Protein AF-A0A9W6VND2-F1 (afdb_monomer)

Nearest PDB structures (foldseek):
  1aip-assembly1_B  TM=6.560E-01  e=5.604E-03  Thermus thermophilus
  1aip-assembly2_F  TM=6.584E-01  e=7.837E-03  Thermus thermophilus
  7unr-assembly1_x  TM=6.775E-01  e=1.916E-02  Pseudomonas aeruginosa PAO1
  7vok-assembly1_A  TM=6.602E-01  e=2.266E-02  Mycobacterium tuberculosis
  1fdr-assembly1_A  TM=4.618E-01  e=1.225E-02  Escherichia coli

Solvent-accessible surface area (backbone atoms only — not comparable to full-atom values): 6809 Å² total; per-residue (Å²): 134,83,87,72,88,82,77,87,65,83,65,56,43,54,65,69,47,75,67,34,82,86,29,50,72,47,63,65,62,18,32,32,40,28,64,39,74,40,85,45,79,93,65,24,25,39,31,36,26,32,53,32,23,12,42,80,58,93,87,52,49,37,28,40,33,35,68,89,69,50,72,45,83,47,51,77,69,45,78,48,74,52,93,45,69,73,31,48,80,62,27,35,36,38,34,38,25,50,54,57,94,84,71,49,58,54,28,27,40,31,39,47,73,74,78,73,84,77,128

pLDDT: mean 80.34, std 17.08, range [34.47, 97.31]

Sequence (119 aa):
MGDEPSTWWERRCECGERYSAARRGQGGPFHFRVKRVTPVPYGKAALMGHWRSGDWNPGERLELRRRDGQIHPIGDAEMMPAVNEASEIRGQRTLLVANHPSLQPESCIWALLSNDGSG

Organism: NCBI:txid478107

Foldseek 3Di:
DDDDPPPPFPDQQLLRHGFDLPQQQNDDKWKWAFADWADDPPQKIKGWTATRHDDDDPPFWKWKAGNVRDIGTWPPKDKDDQPDPVCVSRRTTIIITRDDPPDDHRIMMITDDPPPDPD

Mean predicted aligned error: 7.95 Å

Radius of gyration: 15.05 Å; Cα contacts (8 Å, |Δi|>4): 251; chains: 1; bounding box: 28×41×54 Å

Secondary structure (DSSP, 8-state):
-------SS----TTSPPP-GGGEEEEEE-EEEEEEEEEETTTEEEEEEEEEEEE--TTPPEEEE-TTS-EEEE-S-EEEPPSSHHHHHHTEEEEEEE--TT--TT-EEEEPP------

Structure (mmCIF, N/CA/C/O backbone):
data_AF-A0A9W6VND2-F1
#
_entry.id   AF-A0A9W6VND2-F1
#
loop_
_atom_site.group_PDB
_atom_site.id
_atom_site.type_symbol
_atom_site.label_atom_id
_atom_site.label_alt_id
_atom_site.label_comp_id
_atom_site.label_asym_id
_atom_site.label_entity_id
_atom_site.label_seq_id
_atom_site.pdbx_PDB_ins_code
_atom_site.Cartn_x
_atom_site.Cartn_y
_atom_site.Cartn_z
_atom_site.occupancy
_atom_site.B_iso_or_equiv
_atom_site.auth_seq_id
_atom_site.auth_comp_id
_atom_site.auth_asym_id
_atom_site.auth_atom_id
_atom_site.pdbx_PDB_model_num
ATOM 1 N N . MET A 1 1 ? 4.908 0.943 -40.643 1.00 41.22 1 MET A N 1
ATOM 2 C CA . MET A 1 1 ? 5.157 1.564 -39.327 1.00 41.22 1 MET A CA 1
ATOM 3 C C . MET A 1 1 ? 4.134 0.955 -38.399 1.00 41.22 1 MET A C 1
ATOM 5 O O . MET A 1 1 ? 2.957 1.193 -38.607 1.00 41.22 1 MET A O 1
ATOM 9 N N . GLY A 1 2 ? 4.563 0.006 -37.569 1.00 38.75 2 GLY A N 1
ATOM 10 C CA . GLY A 1 2 ? 3.653 -0.772 -36.735 1.00 38.75 2 GLY A CA 1
ATOM 11 C C . GLY A 1 2 ? 3.138 0.077 -35.584 1.00 38.75 2 GLY A C 1
ATOM 12 O O . GLY A 1 2 ? 3.937 0.693 -34.885 1.00 38.75 2 GLY A O 1
ATOM 13 N N . ASP A 1 3 ? 1.821 0.108 -35.419 1.00 46.03 3 ASP A N 1
ATOM 14 C CA . ASP A 1 3 ? 1.158 0.606 -34.222 1.00 46.03 3 ASP A CA 1
ATOM 15 C C . ASP A 1 3 ? 1.655 -0.175 -32.992 1.00 46.03 3 ASP A C 1
ATOM 17 O O . ASP A 1 3 ? 1.300 -1.337 -32.780 1.00 46.03 3 ASP A O 1
ATOM 21 N N . GLU A 1 4 ? 2.514 0.450 -32.185 1.00 49.06 4 GLU A N 1
ATOM 22 C CA . GLU A 1 4 ? 2.900 -0.062 -30.869 1.00 49.06 4 GLU A CA 1
ATOM 23 C C . GLU A 1 4 ? 1.745 0.148 -29.870 1.00 49.06 4 GLU A C 1
ATOM 25 O O . GLU A 1 4 ? 1.267 1.279 -29.710 1.00 49.06 4 GLU A O 1
ATOM 30 N N . PRO A 1 5 ? 1.290 -0.894 -29.145 1.00 45.09 5 PRO A N 1
ATOM 31 C CA . PRO A 1 5 ? 0.152 -0.796 -28.236 1.00 45.09 5 PRO A CA 1
ATOM 32 C C . PRO A 1 5 ? 0.545 -0.061 -26.946 1.00 45.09 5 PRO A C 1
ATOM 34 O O . PRO A 1 5 ? 0.898 -0.659 -25.928 1.00 45.09 5 PRO A O 1
ATOM 37 N N . SER A 1 6 ? 0.456 1.265 -26.976 1.00 44.00 6 SER A N 1
ATOM 38 C CA . SER A 1 6 ? 0.864 2.185 -25.907 1.00 44.00 6 SER A CA 1
ATOM 39 C C . SER A 1 6 ? -0.226 2.437 -24.843 1.00 44.00 6 SER A C 1
ATOM 41 O O . SER A 1 6 ? -0.320 3.505 -24.246 1.00 44.00 6 SER A O 1
ATOM 43 N N . THR A 1 7 ? -1.077 1.444 -24.561 1.00 42.84 7 THR A N 1
ATOM 44 C CA . THR A 1 7 ? -2.292 1.622 -23.734 1.00 42.84 7 THR A CA 1
ATOM 45 C C . THR A 1 7 ? -2.213 1.049 -22.313 1.00 42.84 7 THR A C 1
ATOM 47 O O . THR A 1 7 ? -3.239 0.906 -21.645 1.00 42.84 7 THR A O 1
ATOM 50 N N . TRP A 1 8 ? -1.026 0.720 -21.792 1.00 45.09 8 TRP A N 1
ATOM 51 C CA . TRP A 1 8 ? -0.913 0.030 -20.493 1.00 45.09 8 TRP A CA 1
ATOM 52 C C . TRP A 1 8 ? -0.725 0.952 -19.266 1.00 45.09 8 TRP A C 1
ATOM 54 O O . TRP A 1 8 ? -0.726 0.456 -18.138 1.00 45.09 8 TRP A O 1
ATOM 64 N N . TRP A 1 9 ? -0.626 2.281 -19.432 1.00 49.25 9 TRP A N 1
ATOM 65 C CA . TRP A 1 9 ? -0.246 3.213 -18.346 1.00 49.25 9 TRP A CA 1
ATOM 66 C C . TRP A 1 9 ? -1.239 4.336 -17.989 1.00 49.25 9 TRP A C 1
ATOM 68 O O . TRP A 1 9 ? -1.059 4.976 -16.954 1.00 49.25 9 TRP A O 1
ATOM 78 N N . GLU A 1 10 ? -2.334 4.545 -18.724 1.00 47.78 10 GLU A N 1
ATOM 79 C CA . GLU A 1 10 ? -3.294 5.640 -18.445 1.00 47.78 10 GLU A CA 1
ATOM 80 C C . GLU A 1 10 ? -4.453 5.286 -17.497 1.00 47.78 10 GLU A C 1
ATOM 82 O O . GLU A 1 10 ? -5.479 5.962 -17.451 1.00 47.78 10 GLU A O 1
ATOM 87 N N . ARG A 1 11 ? -4.317 4.254 -16.661 1.00 56.72 11 ARG A N 1
ATOM 88 C CA . ARG A 1 11 ? -5.301 4.031 -15.590 1.00 56.72 11 ARG A CA 1
ATOM 89 C C . ARG A 1 11 ? -4.868 4.798 -14.346 1.00 56.72 11 ARG A C 1
ATOM 91 O O . ARG A 1 11 ? -4.004 4.316 -13.600 1.00 56.72 11 ARG A O 1
ATOM 98 N N . ARG A 1 12 ? -5.473 5.976 -14.129 1.00 64.88 12 ARG A N 1
ATOM 99 C CA . ARG A 1 12 ? -5.465 6.665 -12.823 1.00 64.88 12 ARG A CA 1
ATOM 100 C C . ARG A 1 12 ? -5.771 5.633 -11.722 1.00 64.88 12 ARG A C 1
ATOM 102 O O . ARG A 1 12 ? -6.600 4.745 -11.935 1.00 64.88 12 ARG A O 1
ATOM 109 N N . CYS A 1 13 ? -5.055 5.678 -10.593 1.00 67.62 13 CYS A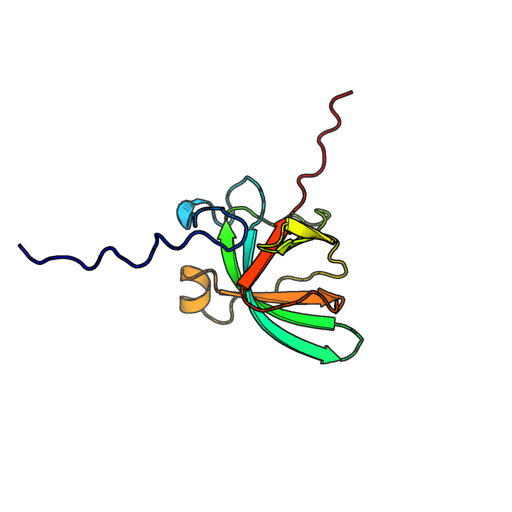 N 1
ATOM 110 C CA . CYS A 1 13 ? -5.481 4.916 -9.409 1.00 67.62 13 CYS A CA 1
ATOM 111 C C . CYS A 1 13 ? -6.825 5.476 -8.953 1.00 67.62 13 CYS A C 1
ATOM 113 O O . CYS A 1 13 ? -7.191 6.605 -9.282 1.00 67.62 13 CYS A O 1
ATOM 115 N N . GLU A 1 14 ? -7.536 4.696 -8.159 1.00 65.31 14 GLU A N 1
ATOM 116 C CA . GLU A 1 14 ? -8.812 5.113 -7.592 1.00 65.31 14 GLU A CA 1
ATOM 117 C C . GLU A 1 14 ? -8.707 6.334 -6.675 1.00 65.31 14 GLU A C 1
ATOM 119 O O . GLU A 1 14 ? -9.683 7.052 -6.492 1.00 65.31 14 GLU A O 1
ATOM 124 N N . CYS A 1 15 ? -7.509 6.627 -6.165 1.00 65.75 15 CYS A N 1
ATOM 125 C CA . CYS A 1 15 ? -7.213 7.862 -5.446 1.00 65.75 15 CYS A CA 1
ATOM 126 C C . CYS A 1 15 ? -7.008 9.091 -6.357 1.00 65.75 15 CYS A C 1
ATOM 128 O O . CYS A 1 15 ? -6.655 10.152 -5.859 1.00 65.75 15 CYS A O 1
ATOM 130 N N . GLY A 1 16 ? -7.175 8.965 -7.680 1.00 65.81 16 GLY A N 1
ATOM 131 C CA . GLY A 1 16 ? -7.029 10.054 -8.655 1.00 65.81 16 GLY A CA 1
ATOM 132 C C . GLY A 1 16 ? -5.623 10.220 -9.244 1.00 65.81 16 GLY A C 1
ATOM 133 O O . GLY A 1 16 ? -5.473 10.854 -10.292 1.00 65.81 16 GLY A O 1
ATOM 134 N N . GLU A 1 17 ? -4.613 9.592 -8.640 1.00 70.38 17 GLU A N 1
ATOM 135 C CA . GLU A 1 17 ? -3.202 9.786 -8.988 1.00 70.38 17 GLU A CA 1
ATOM 136 C C . GLU A 1 17 ? -2.711 8.914 -10.148 1.00 70.38 17 GLU A C 1
ATOM 138 O O . GLU A 1 17 ? -3.156 7.776 -10.360 1.00 70.38 17 GLU A O 1
ATOM 143 N N . ARG A 1 18 ? -1.751 9.445 -10.914 1.00 67.56 18 ARG A N 1
ATOM 144 C CA . ARG A 1 18 ? -1.141 8.741 -12.053 1.00 67.56 18 ARG A CA 1
ATOM 145 C C . ARG A 1 18 ? -0.056 7.768 -11.583 1.00 67.56 18 ARG A C 1
ATOM 147 O O . ARG A 1 18 ? 0.610 7.970 -10.575 1.00 67.56 18 ARG A O 1
ATOM 154 N N . TYR A 1 19 ? 0.122 6.682 -12.332 1.00 70.50 19 TYR A N 1
ATOM 155 C CA . TYR A 1 19 ? 1.263 5.783 -12.152 1.00 70.50 19 TYR A CA 1
ATOM 156 C C . TYR A 1 19 ? 2.568 6.483 -12.536 1.00 70.50 19 TYR A C 1
ATOM 158 O O . TYR A 1 19 ? 2.602 7.131 -13.580 1.00 70.50 19 TYR A O 1
ATOM 166 N N . SER A 1 20 ? 3.644 6.295 -11.768 1.00 69.31 20 SER A N 1
ATOM 167 C CA . SER A 1 20 ? 4.979 6.741 -12.171 1.00 69.31 20 SER A CA 1
ATOM 168 C C . SER A 1 20 ? 6.030 5.684 -11.842 1.00 69.31 20 SER A C 1
ATOM 170 O O . SER A 1 20 ? 6.628 5.685 -10.768 1.00 69.31 20 SER A O 1
ATOM 172 N N . ALA A 1 21 ? 6.279 4.782 -12.797 1.00 6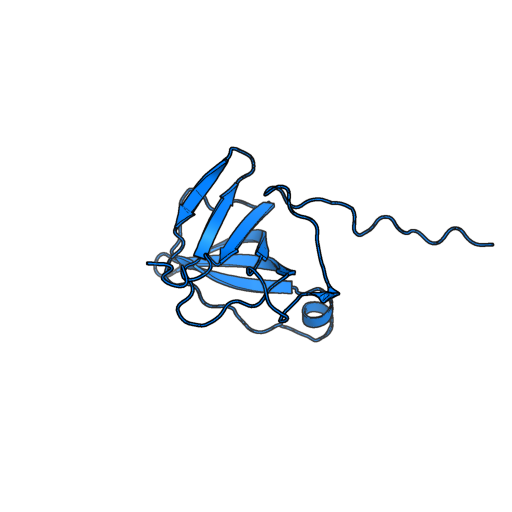8.06 21 ALA A N 1
ATOM 173 C CA . ALA A 1 21 ? 7.293 3.734 -12.664 1.00 68.06 21 ALA A CA 1
ATOM 174 C C . ALA A 1 21 ? 8.684 4.291 -12.314 1.00 68.06 21 ALA A C 1
ATOM 176 O O . ALA A 1 21 ? 9.398 3.678 -11.524 1.00 68.06 21 ALA A O 1
ATOM 177 N N . ALA A 1 22 ? 9.028 5.454 -12.880 1.00 69.00 22 ALA A N 1
ATOM 178 C CA . ALA A 1 22 ? 10.313 6.129 -12.710 1.00 69.00 22 ALA A CA 1
ATOM 179 C C . ALA A 1 22 ? 10.524 6.723 -11.307 1.00 69.00 22 ALA A C 1
ATOM 181 O O . ALA A 1 22 ? 11.658 6.980 -10.931 1.00 69.00 22 ALA A O 1
ATOM 182 N N . ARG A 1 23 ? 9.453 6.936 -10.528 1.00 71.00 23 ARG A N 1
ATOM 183 C CA . ARG A 1 23 ? 9.528 7.478 -9.158 1.00 71.00 23 ARG A CA 1
ATOM 184 C C . ARG A 1 23 ? 9.426 6.405 -8.071 1.00 71.00 23 ARG A C 1
ATOM 186 O O . ARG A 1 23 ? 9.289 6.734 -6.897 1.00 71.00 23 ARG A O 1
ATOM 193 N N . ARG A 1 24 ? 9.403 5.117 -8.427 1.00 75.06 24 ARG A N 1
ATOM 194 C CA . ARG A 1 24 ? 9.380 4.034 -7.427 1.00 75.06 24 ARG A CA 1
ATOM 195 C C . ARG A 1 24 ? 10.714 3.998 -6.691 1.00 75.06 24 ARG A C 1
ATOM 197 O O . ARG A 1 24 ? 11.752 3.987 -7.344 1.00 75.06 24 ARG A O 1
ATOM 204 N N . GLY A 1 25 ? 10.669 4.011 -5.361 1.00 70.12 25 GLY A N 1
ATOM 205 C CA . GLY A 1 25 ? 11.875 4.095 -4.535 1.00 70.12 25 GLY A CA 1
ATOM 206 C C . GLY A 1 25 ? 12.625 5.427 -4.667 1.00 70.12 25 GLY A C 1
ATOM 207 O O . GLY A 1 25 ? 13.784 5.512 -4.280 1.00 70.12 25 GLY A O 1
ATOM 208 N N . GLN A 1 26 ? 12.010 6.460 -5.258 1.00 66.94 26 GLN A N 1
ATOM 209 C CA . GLN A 1 26 ? 12.644 7.761 -5.474 1.00 66.94 26 GLN A CA 1
ATOM 210 C C . GLN A 1 26 ? 11.703 8.901 -5.104 1.00 66.94 26 GLN A C 1
ATOM 212 O O . GLN A 1 26 ? 11.031 9.445 -5.979 1.00 66.94 26 GLN A O 1
ATOM 217 N N . GLY A 1 27 ? 11.717 9.277 -3.823 1.00 63.62 27 GLY A N 1
ATOM 218 C CA . GLY A 1 27 ? 11.166 10.534 -3.315 1.00 63.62 27 GLY A CA 1
ATOM 219 C C . GLY A 1 27 ? 9.669 10.778 -3.556 1.00 63.62 27 GLY A C 1
ATOM 220 O O . GLY A 1 27 ? 9.021 10.258 -4.464 1.00 63.62 27 GLY A O 1
ATOM 221 N N . GLY A 1 28 ? 9.091 11.638 -2.722 1.00 69.25 28 GLY A N 1
ATOM 222 C CA . GLY A 1 28 ? 7.654 11.893 -2.744 1.00 69.25 28 GLY A CA 1
ATOM 223 C C . GLY A 1 28 ? 6.836 10.759 -2.114 1.00 69.25 28 GLY A C 1
ATOM 224 O O . GLY A 1 28 ? 7.386 9.742 -1.693 1.00 69.25 28 GLY A O 1
ATOM 225 N N . PRO A 1 29 ? 5.512 10.947 -2.012 1.00 78.44 29 PRO A N 1
ATOM 226 C CA . PRO A 1 29 ? 4.673 10.083 -1.198 1.00 78.44 29 PRO A CA 1
ATOM 227 C C . PRO A 1 29 ? 4.597 8.665 -1.765 1.00 78.44 29 PRO A C 1
ATOM 229 O O . PRO A 1 29 ? 4.281 8.453 -2.946 1.00 78.44 29 PRO A O 1
ATOM 232 N N . PHE A 1 30 ? 4.859 7.692 -0.894 1.00 89.06 30 PHE A N 1
ATOM 233 C CA . PHE A 1 30 ? 4.586 6.288 -1.156 1.00 89.06 30 PHE A CA 1
ATOM 234 C C . PHE A 1 30 ? 3.146 6.101 -1.630 1.00 89.06 30 PHE A C 1
ATOM 236 O O . PHE A 1 30 ? 2.208 6.627 -1.031 1.00 89.06 30 PHE A O 1
ATOM 243 N N . HIS A 1 31 ? 2.978 5.309 -2.685 1.00 89.75 31 HIS A N 1
ATOM 244 C CA . HIS A 1 31 ? 1.675 4.968 -3.234 1.00 89.75 31 HIS A CA 1
ATOM 245 C C . HIS A 1 31 ? 1.643 3.500 -3.648 1.00 89.75 31 HIS A C 1
ATOM 247 O O . HIS A 1 31 ? 2.384 3.063 -4.535 1.00 89.75 31 HIS A O 1
ATOM 253 N N . PHE A 1 32 ? 0.724 2.742 -3.061 1.00 92.12 32 PHE A N 1
ATOM 254 C CA . PHE A 1 32 ? 0.531 1.326 -3.334 1.00 92.12 32 PHE A CA 1
ATOM 255 C C . PHE A 1 32 ? -0.925 1.021 -3.677 1.00 92.12 32 PHE A C 1
ATOM 257 O O . PHE A 1 32 ? -1.835 1.282 -2.899 1.00 92.12 32 PHE A O 1
ATOM 264 N N . ARG A 1 33 ? -1.167 0.448 -4.856 1.00 91.94 33 ARG A N 1
ATOM 265 C CA . ARG A 1 33 ? -2.508 0.055 -5.301 1.00 91.94 33 ARG A CA 1
ATOM 266 C C . ARG A 1 33 ? -2.793 -1.377 -4.886 1.00 91.94 33 ARG A C 1
ATOM 268 O O . ARG A 1 33 ? -2.142 -2.297 -5.385 1.00 91.94 33 ARG A O 1
ATOM 275 N N . VAL A 1 34 ? -3.817 -1.569 -4.064 1.00 93.19 34 VAL A N 1
ATOM 276 C CA . VAL A 1 34 ? -4.270 -2.892 -3.632 1.00 93.19 34 VAL A CA 1
ATOM 277 C C . VAL A 1 34 ? -4.968 -3.601 -4.792 1.00 93.19 34 VAL A C 1
ATOM 279 O O . VAL A 1 34 ? -5.858 -3.050 -5.435 1.00 93.19 34 VAL A O 1
ATOM 282 N N . LYS A 1 35 ? -4.570 -4.842 -5.070 1.00 93.25 35 LYS A N 1
ATOM 283 C CA . LYS A 1 35 ? -5.193 -5.709 -6.084 1.00 93.25 35 LYS A CA 1
ATOM 284 C C . LYS A 1 35 ? -5.965 -6.860 -5.458 1.00 93.25 35 LYS A C 1
ATOM 286 O O . LYS A 1 35 ? -6.959 -7.300 -6.027 1.00 93.25 35 LYS A O 1
ATOM 291 N N . ARG A 1 36 ? -5.529 -7.330 -4.292 1.00 95.88 36 ARG A N 1
ATOM 292 C CA . ARG A 1 36 ? -6.198 -8.378 -3.523 1.00 95.88 36 ARG A CA 1
ATOM 293 C C . ARG A 1 36 ? -5.977 -8.150 -2.035 1.00 95.88 36 ARG A C 1
ATOM 295 O O . ARG A 1 36 ? -4.875 -7.792 -1.629 1.00 95.88 36 ARG A O 1
ATOM 302 N N . V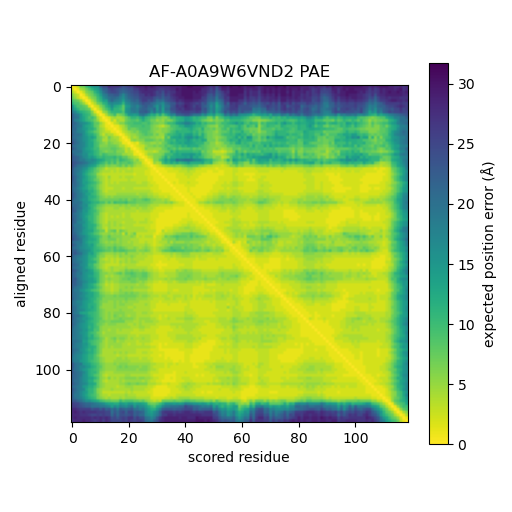AL A 1 37 ? -7.020 -8.413 -1.257 1.00 96.62 37 VAL A N 1
ATOM 303 C CA . VAL A 1 37 ? -6.992 -8.436 0.206 1.00 96.62 37 VAL A CA 1
ATOM 304 C C . VAL A 1 37 ? -7.217 -9.876 0.642 1.00 96.62 37 VAL A C 1
ATOM 306 O O . VAL A 1 37 ? -8.217 -10.481 0.257 1.00 96.62 37 VAL A O 1
ATOM 309 N N . THR A 1 38 ? -6.296 -10.423 1.424 1.00 97.31 38 THR A N 1
ATOM 310 C CA . THR A 1 38 ? -6.423 -11.760 2.006 1.00 97.31 38 THR A CA 1
ATOM 311 C C . THR A 1 38 ? -6.352 -11.630 3.525 1.00 97.31 38 THR A C 1
ATOM 313 O O . THR A 1 38 ? -5.301 -11.234 4.030 1.00 97.31 38 THR A O 1
ATOM 316 N N . PRO A 1 39 ? -7.425 -11.945 4.270 1.00 95.19 39 PRO A N 1
ATOM 317 C CA . PRO A 1 39 ? -7.345 -12.052 5.721 1.00 95.19 39 PRO A CA 1
ATOM 318 C C . PRO A 1 39 ? -6.294 -13.092 6.111 1.00 95.19 39 PRO A C 1
ATOM 320 O O . PRO A 1 39 ? -6.235 -14.171 5.519 1.00 95.19 39 PRO A O 1
ATOM 323 N N . VAL A 1 40 ? -5.466 -12.770 7.098 1.00 95.31 40 VAL A N 1
ATOM 324 C CA . VAL A 1 40 ? -4.477 -13.694 7.661 1.00 95.31 40 VAL A CA 1
ATOM 325 C C . VAL A 1 40 ? -4.648 -13.747 9.188 1.00 95.31 40 VAL A C 1
ATOM 327 O O . VAL A 1 40 ? -5.345 -12.900 9.754 1.00 95.31 40 VAL A O 1
ATOM 330 N N . PRO A 1 41 ? -4.086 -14.753 9.882 1.00 95.38 41 PRO A N 1
ATOM 331 C CA . PRO A 1 41 ? -4.200 -14.858 11.335 1.00 95.38 41 PRO A CA 1
ATOM 332 C C . PRO A 1 41 ? -3.722 -13.607 12.093 1.00 95.38 41 PRO A C 1
ATOM 334 O O . PRO A 1 41 ? -3.044 -12.738 11.546 1.00 95.38 41 PRO A O 1
ATOM 337 N N . TYR A 1 42 ? -4.058 -13.547 13.385 1.00 93.62 42 TYR A N 1
ATOM 338 C CA . TYR A 1 42 ? -3.630 -12.486 14.313 1.00 93.62 42 TYR A CA 1
ATOM 339 C C . TYR A 1 42 ? -4.132 -11.080 13.960 1.00 93.62 42 TYR A C 1
ATOM 341 O O . TYR A 1 42 ? -3.462 -10.087 14.224 1.00 93.62 42 TYR A O 1
ATOM 349 N N . GLY A 1 43 ? -5.322 -10.988 13.361 1.00 93.44 43 GLY A N 1
ATOM 350 C CA . GLY A 1 43 ? -5.954 -9.699 13.074 1.00 93.44 43 GLY A CA 1
ATOM 351 C C . GLY A 1 43 ? -5.246 -8.895 11.984 1.00 93.44 43 GLY A C 1
ATOM 352 O O . GLY A 1 43 ? -5.429 -7.683 11.922 1.00 93.44 43 GLY A O 1
ATOM 353 N N . LYS A 1 44 ? -4.456 -9.547 11.122 1.00 96.12 44 LYS A N 1
ATOM 354 C CA . LYS A 1 44 ? -3.780 -8.911 9.987 1.00 96.12 44 LYS A CA 1
ATOM 355 C C . LYS A 1 44 ? -4.468 -9.215 8.653 1.00 96.12 44 LYS A C 1
ATOM 357 O O . LYS A 1 44 ? -5.277 -10.134 8.522 1.00 96.12 44 LYS A O 1
ATOM 362 N N . ALA A 1 45 ? -4.119 -8.439 7.637 1.00 97.25 45 ALA A N 1
ATOM 363 C CA . ALA A 1 45 ? -4.477 -8.680 6.247 1.00 97.25 45 ALA A CA 1
ATOM 364 C C . ALA A 1 45 ? -3.231 -8.585 5.357 1.00 97.25 45 ALA A C 1
ATOM 366 O O . ALA A 1 45 ? -2.390 -7.707 5.538 1.00 97.25 45 ALA A O 1
ATOM 367 N N . ALA A 1 46 ? -3.132 -9.482 4.377 1.00 97.12 46 ALA A N 1
ATOM 368 C CA . ALA A 1 46 ? -2.142 -9.421 3.313 1.00 97.12 46 ALA A CA 1
ATOM 369 C C . ALA A 1 46 ? -2.733 -8.704 2.092 1.00 97.12 46 ALA A C 1
ATOM 371 O O . ALA A 1 46 ? -3.683 -9.177 1.461 1.00 97.12 46 ALA A O 1
ATOM 372 N N . LEU A 1 47 ? -2.151 -7.560 1.753 1.00 96.44 47 LEU A N 1
ATOM 373 C CA . LEU A 1 47 ? -2.488 -6.730 0.608 1.00 96.44 47 LEU A CA 1
ATOM 374 C C . LEU A 1 47 ? -1.510 -7.025 -0.523 1.00 96.44 47 LEU A C 1
ATOM 376 O O . LEU A 1 47 ? -0.393 -6.515 -0.544 1.00 96.44 47 LEU A O 1
ATOM 380 N N . MET A 1 48 ? -1.926 -7.835 -1.490 1.00 96.25 48 MET A 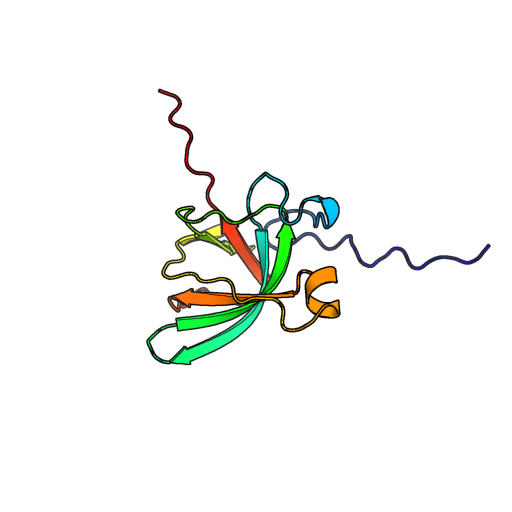N 1
ATOM 381 C CA . MET A 1 48 ? -1.157 -7.998 -2.721 1.00 96.25 48 MET A CA 1
ATOM 382 C C . MET A 1 48 ? -1.501 -6.847 -3.661 1.00 96.25 48 MET A C 1
ATOM 384 O O . MET A 1 48 ? -2.678 -6.567 -3.908 1.00 96.25 48 MET A O 1
ATOM 388 N N . GLY A 1 49 ? -0.490 -6.190 -4.213 1.00 93.69 49 GLY A N 1
ATOM 389 C CA . GLY A 1 49 ? -0.707 -4.992 -5.007 1.00 93.69 49 GLY A CA 1
ATOM 390 C C . GLY A 1 49 ? 0.530 -4.513 -5.742 1.00 93.69 49 GLY A C 1
ATOM 391 O O . GLY A 1 49 ? 1.552 -5.196 -5.788 1.00 93.69 49 GLY A O 1
ATOM 392 N N . HIS A 1 50 ? 0.405 -3.342 -6.360 1.00 90.25 50 HIS A N 1
ATOM 393 C CA . HIS A 1 50 ? 1.478 -2.718 -7.125 1.00 90.25 50 HIS A CA 1
ATOM 394 C C . HIS A 1 50 ? 1.925 -1.436 -6.431 1.00 90.25 50 HIS A C 1
ATOM 396 O O . HIS A 1 50 ? 1.119 -0.535 -6.214 1.00 90.25 50 HIS A O 1
ATOM 402 N N . TRP A 1 51 ? 3.215 -1.329 -6.159 1.00 88.19 51 TRP A N 1
ATOM 403 C CA . TRP A 1 51 ? 3.902 -0.108 -5.783 1.00 88.19 51 TRP A CA 1
ATOM 404 C C . TRP A 1 51 ? 4.004 0.814 -7.004 1.00 88.19 51 TRP A C 1
ATOM 406 O O . TRP A 1 51 ? 4.482 0.423 -8.074 1.00 88.19 51 TRP A O 1
ATOM 416 N N . ARG A 1 52 ? 3.459 2.024 -6.871 1.00 84.75 52 ARG A N 1
ATOM 417 C CA . ARG A 1 52 ? 3.195 2.958 -7.972 1.00 84.75 52 ARG A CA 1
ATOM 418 C C . ARG A 1 52 ? 4.138 4.156 -7.998 1.00 84.75 52 ARG A C 1
ATOM 420 O O . ARG A 1 52 ? 4.387 4.638 -9.099 1.00 84.75 52 ARG A O 1
ATOM 427 N N . SER A 1 53 ? 4.601 4.630 -6.842 1.00 84.62 53 SER A N 1
ATOM 428 C CA . SER A 1 53 ? 5.530 5.761 -6.688 1.00 84.62 53 SER A CA 1
ATOM 429 C C . SER A 1 53 ? 6.016 5.895 -5.242 1.00 84.62 53 SER A C 1
ATOM 431 O O . SER A 1 53 ? 5.441 5.268 -4.347 1.00 84.62 53 SER A O 1
ATOM 433 N N . GLY A 1 54 ? 7.028 6.746 -5.042 1.00 83.75 54 GLY A N 1
ATOM 434 C CA . GLY A 1 54 ? 7.584 7.098 -3.736 1.00 83.75 54 GLY A CA 1
ATOM 435 C C . GLY A 1 54 ? 8.347 5.946 -3.103 1.00 83.75 54 GLY A C 1
ATOM 436 O O . GLY A 1 54 ? 8.364 4.846 -3.656 1.00 83.75 54 GLY A O 1
ATOM 437 N N . ASP A 1 55 ? 8.957 6.199 -1.955 1.00 84.81 55 ASP A N 1
ATOM 438 C CA . ASP A 1 55 ? 9.387 5.151 -1.030 1.00 84.81 55 ASP A CA 1
ATOM 439 C C . ASP A 1 55 ? 8.609 5.272 0.271 1.00 84.81 55 ASP A C 1
ATOM 441 O O . ASP A 1 55 ? 8.109 6.354 0.575 1.00 84.81 55 ASP A O 1
ATOM 445 N N . TRP A 1 56 ? 8.449 4.155 0.975 1.00 86.25 56 TRP A N 1
ATOM 446 C CA . TRP A 1 56 ? 7.889 4.156 2.316 1.00 86.25 56 TRP A CA 1
ATOM 447 C C . TRP A 1 56 ? 9.025 4.055 3.324 1.00 86.25 56 TRP A C 1
ATOM 449 O O . TRP A 1 56 ? 9.668 3.012 3.452 1.00 86.25 56 TRP A O 1
ATOM 459 N N . ASN A 1 57 ? 9.261 5.142 4.051 1.00 82.19 57 ASN A N 1
ATOM 460 C CA . ASN A 1 57 ? 10.312 5.184 5.054 1.00 82.19 57 ASN A CA 1
ATOM 461 C C . ASN A 1 57 ? 9.813 4.631 6.397 1.00 82.19 57 ASN A C 1
ATOM 463 O O . ASN A 1 57 ? 8.677 4.905 6.802 1.00 82.19 57 ASN A O 1
ATOM 467 N N . PRO A 1 58 ? 10.661 3.910 7.153 1.00 73.12 58 PRO A N 1
ATOM 468 C CA . PRO A 1 58 ? 10.330 3.507 8.514 1.00 73.12 58 PRO A CA 1
ATOM 469 C C . PRO A 1 58 ? 9.895 4.707 9.368 1.00 73.12 58 PRO A C 1
ATOM 471 O O . PRO A 1 58 ? 10.607 5.703 9.468 1.00 73.12 58 PRO A O 1
ATOM 474 N N . GLY A 1 59 ? 8.720 4.605 9.992 1.00 74.25 59 GLY A N 1
ATOM 475 C CA . GLY A 1 59 ? 8.131 5.668 10.816 1.00 74.25 59 GLY A CA 1
ATOM 476 C C . GLY A 1 59 ? 7.100 6.541 10.095 1.00 74.25 59 GLY A C 1
ATOM 477 O O . GLY A 1 59 ? 6.296 7.191 10.765 1.00 74.25 59 GLY A O 1
ATOM 478 N N . GLU A 1 60 ? 7.042 6.507 8.762 1.00 85.25 60 GLU A N 1
ATOM 479 C CA . GLU A 1 60 ? 5.941 7.126 8.025 1.00 85.25 60 GLU A CA 1
ATOM 480 C C . GLU A 1 60 ? 4.640 6.367 8.290 1.00 85.25 60 GLU A C 1
ATOM 482 O O . GLU A 1 60 ? 4.570 5.134 8.208 1.00 85.25 60 GLU A O 1
ATOM 487 N N . ARG A 1 61 ? 3.584 7.120 8.603 1.00 88.19 61 ARG A N 1
ATOM 488 C CA . ARG A 1 61 ? 2.251 6.556 8.815 1.00 88.19 61 ARG A CA 1
ATOM 489 C C . ARG A 1 61 ? 1.617 6.232 7.476 1.00 88.19 61 ARG A C 1
ATOM 491 O O . ARG A 1 61 ? 1.713 7.023 6.541 1.00 88.19 61 ARG A O 1
ATOM 498 N N . LEU A 1 62 ? 0.915 5.107 7.414 1.00 91.88 62 LEU A N 1
ATOM 499 C CA . LEU A 1 62 ? 0.153 4.731 6.235 1.00 91.88 62 LEU A CA 1
ATOM 500 C C . LEU A 1 62 ? -1.327 5.055 6.405 1.00 91.88 62 LEU A C 1
A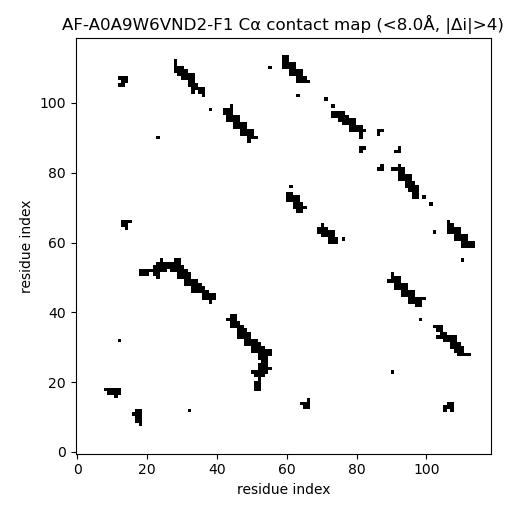TOM 502 O O . LEU A 1 62 ? -1.887 4.981 7.499 1.00 91.88 62 LEU A O 1
ATOM 506 N N . GLU A 1 63 ? -1.977 5.351 5.291 1.00 93.12 63 GLU A N 1
ATOM 507 C CA . GLU A 1 63 ? -3.419 5.503 5.216 1.00 93.12 63 GLU A CA 1
ATOM 508 C C . GLU A 1 63 ? -3.991 4.832 3.973 1.00 93.12 63 GLU A C 1
ATOM 510 O O . GLU A 1 63 ? -3.391 4.790 2.899 1.00 93.12 63 GLU A O 1
ATOM 515 N N . LEU A 1 64 ? -5.192 4.305 4.133 1.00 92.38 64 LEU A N 1
ATOM 516 C CA . LEU A 1 64 ? -6.031 3.787 3.080 1.00 92.38 64 LEU A CA 1
ATOM 517 C C . LEU A 1 64 ? -6.864 4.931 2.511 1.00 92.38 64 LEU A C 1
ATOM 519 O O . LEU A 1 64 ? -7.698 5.488 3.219 1.00 92.38 64 LEU A O 1
ATOM 523 N N . ARG A 1 65 ? -6.699 5.224 1.222 1.00 90.44 65 ARG A N 1
ATOM 524 C CA . ARG A 1 65 ? -7.530 6.174 0.475 1.00 90.44 65 ARG A CA 1
ATOM 525 C C . ARG A 1 65 ? -8.441 5.435 -0.501 1.00 90.44 65 ARG A C 1
ATOM 527 O O . ARG A 1 65 ? -7.987 4.576 -1.268 1.00 90.44 65 ARG A O 1
ATOM 534 N N . ARG A 1 66 ? -9.729 5.780 -0.493 1.00 83.69 66 ARG A N 1
ATOM 535 C CA . ARG A 1 66 ? -10.765 5.195 -1.363 1.00 83.69 66 ARG A CA 1
ATOM 536 C C . ARG A 1 66 ? -11.335 6.239 -2.329 1.00 83.69 66 ARG A C 1
ATOM 538 O O . ARG A 1 66 ? -11.229 7.440 -2.096 1.00 83.69 66 ARG A O 1
ATOM 545 N N . ARG A 1 67 ? -11.960 5.769 -3.421 1.00 76.75 67 ARG A N 1
ATOM 546 C CA . ARG A 1 67 ? -12.587 6.634 -4.445 1.00 76.75 67 ARG A CA 1
ATOM 547 C C . ARG A 1 67 ? -13.694 7.515 -3.859 1.00 76.75 67 ARG A C 1
ATOM 549 O O . ARG A 1 67 ? -13.877 8.640 -4.301 1.00 76.75 67 ARG A O 1
ATOM 556 N N . ASP A 1 68 ? -14.427 7.004 -2.875 1.00 82.44 68 ASP A N 1
ATOM 557 C CA . ASP A 1 68 ? -15.509 7.725 -2.193 1.00 82.44 68 ASP A CA 1
ATOM 558 C C . ASP A 1 68 ? -15.007 8.831 -1.244 1.00 82.44 68 ASP A C 1
ATOM 560 O O . ASP A 1 68 ? -15.798 9.416 -0.510 1.00 82.44 68 ASP A O 1
ATOM 564 N N . GLY A 1 69 ? -13.701 9.125 -1.255 1.00 82.75 69 GLY A N 1
ATOM 565 C CA . GLY A 1 69 ? -13.079 10.158 -0.433 1.00 82.75 69 GLY A CA 1
ATOM 566 C C . GLY A 1 69 ? -12.789 9.712 0.996 1.00 82.75 69 GLY A C 1
ATOM 567 O O . GLY A 1 69 ? -12.230 10.489 1.766 1.00 82.75 69 GLY A O 1
ATOM 568 N N . GLN A 1 70 ? -13.126 8.473 1.367 1.00 86.19 70 GLN A N 1
ATOM 569 C CA . GLN A 1 70 ? -12.810 7.971 2.696 1.00 86.19 70 GLN A CA 1
ATOM 570 C C . GLN A 1 70 ? -11.307 7.745 2.861 1.00 86.19 70 GLN A C 1
ATOM 572 O O . GLN A 1 70 ? -10.644 7.157 1.997 1.00 86.19 70 GLN A O 1
ATOM 577 N N . ILE A 1 71 ? -10.808 8.167 4.022 1.00 90.38 71 ILE A N 1
ATOM 578 C CA . ILE A 1 71 ? -9.421 8.019 4.446 1.00 90.38 71 ILE A CA 1
ATOM 579 C C . ILE A 1 71 ? -9.417 7.321 5.803 1.00 90.38 71 ILE A C 1
ATOM 581 O O . ILE A 1 71 ? -10.101 7.762 6.725 1.00 90.38 71 ILE A O 1
ATOM 585 N N . HIS A 1 72 ? -8.663 6.229 5.917 1.00 91.56 72 HIS A N 1
ATOM 586 C CA . HIS A 1 72 ? -8.546 5.453 7.154 1.00 91.56 72 HIS A CA 1
ATOM 587 C C . HIS A 1 72 ? -7.071 5.223 7.493 1.00 91.56 72 HIS A C 1
ATOM 589 O O . HIS A 1 72 ? -6.329 4.790 6.610 1.00 91.56 72 HIS A O 1
ATOM 595 N N . PRO A 1 73 ? -6.617 5.467 8.733 1.00 92.62 73 PRO A N 1
ATOM 596 C CA . PRO A 1 73 ? -5.247 5.151 9.125 1.00 92.62 73 PRO A CA 1
ATOM 597 C C . PRO A 1 73 ? -5.002 3.637 9.070 1.00 92.62 73 PRO A C 1
ATOM 599 O O . PRO A 1 73 ? -5.882 2.842 9.401 1.00 92.62 73 PRO A O 1
ATOM 602 N N . ILE A 1 74 ? -3.795 3.238 8.671 1.00 92.50 74 ILE A N 1
ATOM 603 C CA . ILE A 1 74 ? -3.363 1.840 8.595 1.00 92.50 74 ILE A CA 1
ATOM 604 C C . ILE A 1 74 ? -2.146 1.642 9.498 1.00 92.50 74 ILE A C 1
ATOM 606 O O . ILE A 1 74 ? -1.117 2.296 9.334 1.00 92.50 74 ILE A O 1
ATOM 610 N N . GLY A 1 75 ? -2.288 0.734 10.463 1.00 90.19 75 GLY A N 1
ATOM 611 C CA . GLY A 1 75 ? -1.241 0.357 11.412 1.00 90.19 75 GLY A CA 1
ATOM 612 C C . GLY A 1 75 ? -0.572 -0.976 11.076 1.00 90.19 75 GLY A C 1
ATOM 613 O O . GLY A 1 75 ? -1.013 -1.706 10.183 1.00 90.19 75 GLY A O 1
ATOM 614 N N . ASP A 1 76 ? 0.484 -1.288 11.833 1.00 90.12 76 ASP A N 1
ATOM 615 C CA . ASP A 1 76 ? 1.229 -2.558 11.820 1.00 90.12 76 ASP A CA 1
ATOM 616 C C . ASP A 1 76 ? 1.631 -3.045 10.428 1.00 90.12 76 ASP A C 1
ATOM 618 O O . ASP A 1 76 ? 1.571 -4.244 10.115 1.00 90.12 76 ASP A O 1
ATOM 622 N N . ALA A 1 77 ? 2.008 -2.079 9.593 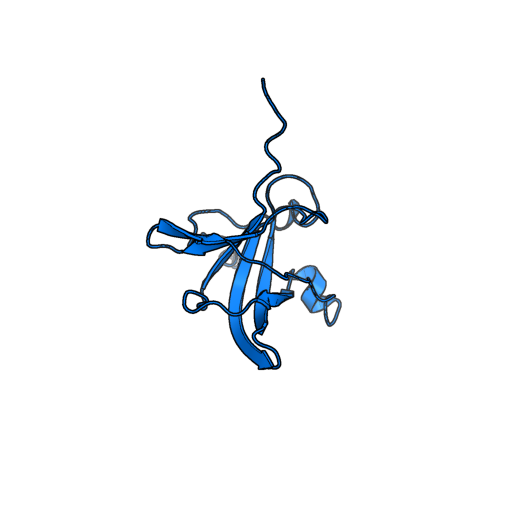1.00 91.25 77 ALA A N 1
ATOM 623 C CA . ALA A 1 77 ? 2.376 -2.315 8.221 1.00 91.25 77 ALA A CA 1
ATOM 624 C C . ALA A 1 77 ? 3.782 -2.921 8.114 1.00 91.25 77 ALA A C 1
ATOM 626 O O . ALA A 1 77 ? 4.691 -2.573 8.864 1.00 91.25 77 ALA A O 1
ATOM 627 N N . GLU A 1 78 ? 3.963 -3.800 7.140 1.00 91.69 78 GLU A N 1
ATOM 628 C CA . GLU A 1 78 ? 5.243 -4.386 6.763 1.00 91.69 78 GLU A CA 1
ATOM 629 C C . GLU A 1 78 ? 5.207 -4.685 5.263 1.00 91.69 78 GLU A C 1
ATOM 631 O O . GLU A 1 78 ? 4.256 -5.297 4.766 1.00 91.69 78 GLU A O 1
ATOM 636 N N . MET A 1 79 ? 6.221 -4.240 4.520 1.00 90.31 79 MET A N 1
ATOM 637 C CA . MET A 1 79 ? 6.336 -4.551 3.098 1.00 90.31 79 MET A CA 1
ATOM 638 C C . MET A 1 79 ? 7.216 -5.782 2.910 1.00 90.31 79 MET A C 1
ATOM 640 O O . MET A 1 79 ? 8.409 -5.761 3.198 1.00 90.31 79 MET A O 1
ATOM 644 N N . MET A 1 80 ? 6.628 -6.840 2.361 1.00 92.38 80 MET A N 1
ATOM 645 C CA . MET A 1 80 ? 7.356 -8.049 2.000 1.00 92.38 80 MET A CA 1
ATOM 646 C C . MET A 1 80 ? 8.219 -7.799 0.754 1.00 92.38 80 MET A C 1
ATOM 648 O O . MET A 1 80 ? 7.785 -7.070 -0.150 1.00 92.38 80 MET A O 1
ATOM 652 N N . PRO A 1 81 ? 9.391 -8.449 0.637 1.00 90.50 81 PRO A N 1
ATOM 653 C CA . PRO A 1 81 ? 10.208 -8.377 -0.568 1.00 90.50 81 PRO A CA 1
ATOM 654 C C . PRO A 1 81 ? 9.460 -8.914 -1.796 1.00 90.50 81 PRO A C 1
ATOM 656 O O . PRO A 1 81 ? 8.485 -9.667 -1.697 1.00 90.50 81 PRO A O 1
ATOM 659 N N . ALA A 1 82 ? 9.933 -8.539 -2.984 1.00 91.19 82 ALA A N 1
ATOM 660 C CA . ALA A 1 82 ? 9.452 -9.142 -4.220 1.00 91.19 82 ALA A CA 1
ATOM 661 C C . ALA A 1 82 ? 9.714 -10.650 -4.219 1.00 91.19 82 ALA A C 1
ATOM 663 O O . ALA A 1 82 ? 10.777 -11.105 -3.807 1.00 91.19 82 ALA A O 1
ATOM 664 N N . VAL A 1 83 ? 8.774 -11.424 -4.757 1.00 92.75 83 VAL A N 1
ATOM 665 C CA . VAL A 1 83 ? 8.938 -12.883 -4.869 1.00 92.75 83 VAL A CA 1
ATOM 666 C C . VAL A 1 83 ? 9.877 -13.296 -6.009 1.00 92.75 83 VAL A C 1
ATOM 668 O O . VAL A 1 83 ? 10.349 -14.427 -6.029 1.00 92.75 83 VAL A O 1
ATOM 671 N N . ASN A 1 84 ? 10.107 -12.410 -6.986 1.00 92.50 84 ASN A N 1
ATOM 672 C CA . ASN A 1 84 ? 11.029 -12.593 -8.110 1.00 92.50 84 ASN A CA 1
ATOM 673 C C . ASN A 1 84 ? 11.288 -11.262 -8.842 1.00 92.50 84 ASN A C 1
ATOM 675 O O . ASN A 1 84 ? 10.602 -10.263 -8.614 1.00 92.50 84 ASN A O 1
ATOM 679 N N . GLU A 1 85 ? 12.238 -11.275 -9.777 1.00 90.62 85 GLU A N 1
ATOM 680 C CA . GLU A 1 85 ? 12.627 -10.121 -10.597 1.00 90.62 85 GLU A CA 1
ATOM 681 C C . GLU A 1 85 ? 11.472 -9.558 -11.443 1.00 90.62 85 GLU A C 1
ATOM 683 O O . GLU A 1 85 ? 11.273 -8.348 -11.520 1.00 90.62 85 GLU A O 1
ATOM 688 N N . ALA A 1 86 ? 10.630 -10.416 -12.026 1.00 88.12 86 ALA A N 1
ATOM 689 C CA . ALA A 1 86 ? 9.466 -9.948 -12.781 1.00 88.12 86 ALA A CA 1
ATOM 690 C C . ALA A 1 86 ? 8.487 -9.150 -11.895 1.00 88.12 86 ALA A C 1
ATOM 692 O O . ALA A 1 86 ? 7.891 -8.166 -12.343 1.00 88.12 86 ALA A O 1
ATOM 693 N N . SER A 1 87 ? 8.331 -9.559 -10.632 1.00 89.94 87 SER A N 1
ATOM 694 C CA . SER A 1 87 ? 7.549 -8.829 -9.631 1.00 89.94 87 SER A CA 1
ATOM 695 C C . SER A 1 87 ? 8.216 -7.507 -9.269 1.00 89.94 87 SER A C 1
ATOM 697 O O . SER A 1 87 ? 7.519 -6.500 -9.178 1.00 89.94 87 SER A O 1
ATOM 699 N N . GLU A 1 88 ? 9.544 -7.484 -9.141 1.00 86.69 88 GLU A N 1
ATOM 700 C CA . GLU A 1 88 ? 10.327 -6.266 -8.911 1.00 86.69 88 GLU A CA 1
ATOM 701 C C . GLU A 1 88 ? 10.080 -5.214 -9.990 1.00 86.69 88 GLU A C 1
ATOM 703 O O . GLU A 1 88 ? 9.605 -4.114 -9.706 1.00 86.69 88 GLU A O 1
ATOM 708 N N . ILE A 1 89 ? 10.277 -5.593 -11.252 1.00 83.19 89 ILE A N 1
ATOM 709 C CA . ILE A 1 89 ? 10.111 -4.713 -12.414 1.00 83.19 89 ILE A CA 1
ATOM 710 C C . ILE A 1 89 ? 8.690 -4.125 -12.461 1.00 83.19 89 ILE A C 1
ATOM 712 O O . ILE A 1 89 ? 8.479 -2.943 -12.765 1.00 83.19 89 ILE A O 1
ATOM 716 N N . ARG A 1 90 ? 7.681 -4.928 -12.106 1.00 83.00 90 ARG A N 1
ATOM 717 C CA . ARG A 1 90 ? 6.270 -4.507 -12.066 1.00 83.00 90 ARG A CA 1
ATOM 718 C C . ARG A 1 90 ? 5.893 -3.752 -10.789 1.00 83.00 90 ARG A C 1
ATOM 720 O O . ARG A 1 90 ? 4.810 -3.173 -10.735 1.00 83.00 90 ARG A O 1
ATOM 727 N N . GLY A 1 91 ? 6.777 -3.693 -9.795 1.00 85.94 91 GLY A N 1
ATOM 728 C CA . GLY A 1 91 ? 6.493 -3.147 -8.469 1.00 85.94 91 GLY A CA 1
ATOM 729 C C . GLY A 1 91 ? 5.474 -3.985 -7.694 1.00 85.94 91 GLY A C 1
ATOM 730 O O . GLY A 1 91 ? 4.792 -3.462 -6.822 1.00 85.94 91 GLY A O 1
ATOM 731 N N . GLN A 1 92 ? 5.296 -5.261 -8.028 1.00 91.75 92 GLN A N 1
ATOM 732 C CA . GLN A 1 92 ? 4.377 -6.136 -7.314 1.00 91.75 92 GLN A CA 1
ATOM 733 C C . GLN A 1 92 ? 4.955 -6.479 -5.936 1.00 91.75 92 GLN A C 1
ATOM 735 O O . GLN A 1 92 ? 6.076 -6.985 -5.827 1.00 91.75 92 GLN A O 1
ATOM 740 N N . ARG A 1 93 ? 4.176 -6.208 -4.888 1.00 93.38 93 ARG A N 1
ATOM 741 C CA . ARG A 1 93 ? 4.534 -6.448 -3.483 1.00 93.38 93 ARG A CA 1
ATOM 742 C C . ARG A 1 93 ? 3.349 -7.003 -2.707 1.00 93.38 93 ARG A C 1
ATOM 744 O O . ARG A 1 93 ? 2.197 -6.893 -3.141 1.00 93.38 93 ARG A O 1
ATOM 751 N N . THR A 1 94 ? 3.657 -7.545 -1.537 1.00 95.81 94 THR A N 1
ATOM 752 C CA . THR A 1 94 ? 2.673 -7.824 -0.494 1.00 95.81 94 THR A CA 1
ATOM 753 C C . THR A 1 94 ? 2.931 -6.879 0.670 1.00 95.81 94 THR A C 1
ATOM 755 O O . THR A 1 94 ? 4.047 -6.832 1.175 1.00 95.81 94 THR A O 1
ATOM 758 N N . LEU A 1 95 ? 1.908 -6.144 1.097 1.00 94.50 95 LEU A N 1
ATOM 759 C CA . LEU A 1 95 ? 1.900 -5.427 2.369 1.00 94.50 95 LEU A CA 1
ATOM 760 C C . LEU A 1 95 ? 1.144 -6.268 3.398 1.00 94.50 95 LEU A C 1
ATOM 762 O O . LEU A 1 95 ? -0.011 -6.613 3.164 1.00 94.50 95 LEU A O 1
ATOM 766 N N . LEU A 1 96 ? 1.758 -6.588 4.528 1.00 95.56 96 LEU A N 1
ATOM 767 C CA . LEU A 1 96 ? 1.032 -7.051 5.708 1.00 95.56 96 LEU A CA 1
ATOM 768 C C . LEU A 1 96 ? 0.603 -5.824 6.499 1.00 95.56 96 LEU A C 1
ATOM 770 O O . LEU A 1 96 ? 1.422 -4.945 6.714 1.00 95.56 96 LEU A O 1
ATOM 774 N N . VAL A 1 97 ? -0.659 -5.745 6.907 1.00 94.94 97 VAL A N 1
ATOM 775 C CA . VAL A 1 97 ? -1.202 -4.612 7.674 1.00 94.94 97 VAL A CA 1
ATOM 776 C C . VAL A 1 97 ? -2.167 -5.102 8.746 1.00 94.94 97 VAL A C 1
ATOM 778 O O . VAL A 1 97 ? -2.659 -6.231 8.662 1.00 94.94 97 VAL A O 1
ATOM 781 N N . ALA A 1 98 ? -2.493 -4.252 9.719 1.00 95.12 98 ALA A N 1
ATOM 782 C CA . ALA A 1 98 ? -3.650 -4.479 10.581 1.00 95.12 98 ALA A CA 1
ATOM 783 C C . ALA A 1 98 ? -4.928 -4.616 9.733 1.00 95.12 98 ALA A C 1
ATOM 785 O O . ALA A 1 98 ? -5.167 -3.840 8.802 1.00 95.12 98 ALA A O 1
ATOM 786 N N . ASN A 1 99 ? -5.748 -5.622 10.032 1.00 93.62 99 ASN A N 1
ATOM 787 C CA . ASN A 1 99 ? -7.000 -5.830 9.321 1.00 93.62 99 ASN A CA 1
ATOM 788 C C . ASN A 1 99 ? -7.968 -4.679 9.616 1.00 93.62 99 ASN A C 1
ATOM 790 O O . ASN A 1 99 ? -8.098 -4.232 10.755 1.00 93.62 99 ASN A O 1
ATOM 794 N N . HIS A 1 100 ? -8.678 -4.223 8.590 1.00 92.81 100 HIS A N 1
ATOM 795 C CA . HIS A 1 100 ? -9.625 -3.125 8.698 1.00 92.81 100 HIS A CA 1
ATOM 796 C C . HIS A 1 100 ? -10.820 -3.379 7.768 1.00 92.81 100 HIS A C 1
ATOM 798 O O . HIS A 1 100 ? -10.615 -3.772 6.616 1.00 92.81 100 HIS A O 1
ATOM 804 N N . PRO A 1 101 ? -12.070 -3.142 8.211 1.00 91.62 101 PRO A N 1
ATOM 805 C CA . PRO A 1 101 ? -13.268 -3.455 7.423 1.00 91.62 101 PRO A CA 1
ATOM 806 C C . PRO A 1 101 ? -13.354 -2.689 6.094 1.00 91.62 101 PRO A C 1
ATOM 808 O O . PRO A 1 101 ? -13.992 -3.152 5.153 1.00 91.62 101 PRO A O 1
ATOM 811 N N . SER A 1 102 ? -12.686 -1.537 5.989 1.00 91.38 102 SER A N 1
ATOM 812 C CA . SER A 1 102 ? -12.634 -0.748 4.748 1.00 91.38 102 SER A CA 1
ATOM 813 C C . SER A 1 102 ? -11.615 -1.252 3.718 1.00 91.38 102 SER A C 1
ATOM 815 O O . SER A 1 102 ? -11.568 -0.699 2.618 1.00 91.38 102 SER A O 1
ATOM 817 N N . LEU A 1 103 ? -10.788 -2.259 4.037 1.00 92.44 103 LEU A N 1
ATOM 818 C CA . LEU A 1 103 ? -9.820 -2.820 3.089 1.00 92.44 103 LEU A CA 1
ATOM 819 C C . LEU A 1 103 ? -10.549 -3.506 1.937 1.00 92.44 103 LEU A C 1
ATOM 821 O O . LEU A 1 103 ? -11.287 -4.470 2.128 1.00 92.44 103 LEU A O 1
ATOM 825 N N . GLN A 1 104 ? -10.315 -3.021 0.722 1.00 91.38 104 GLN A N 1
ATOM 826 C CA . GLN A 1 104 ? -10.954 -3.533 -0.484 1.00 91.38 104 GLN A CA 1
ATOM 827 C C . GLN A 1 104 ? -9.962 -3.524 -1.649 1.00 91.38 104 GLN A C 1
ATOM 829 O O . GLN A 1 104 ? -9.038 -2.709 -1.673 1.00 91.38 104 GLN A O 1
ATOM 834 N N . PRO A 1 105 ? -10.131 -4.403 -2.649 1.00 91.00 105 PRO A N 1
ATOM 835 C CA . PRO A 1 105 ? -9.424 -4.256 -3.912 1.00 91.00 105 PRO A CA 1
ATOM 836 C C . PRO A 1 105 ? -9.607 -2.850 -4.496 1.00 91.00 105 PRO A C 1
ATOM 838 O O 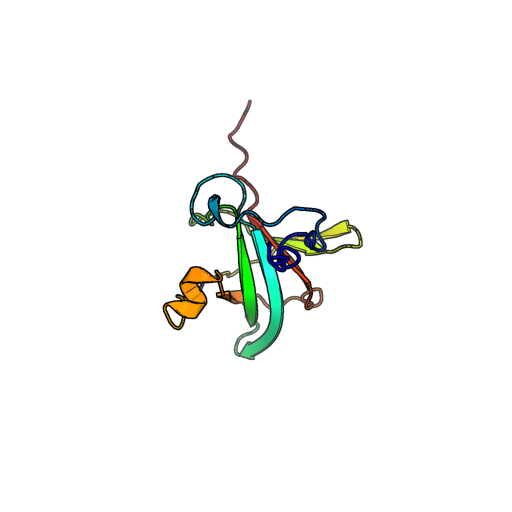. PRO A 1 105 ? -10.629 -2.201 -4.290 1.00 91.00 105 PRO A O 1
ATOM 841 N N . GLU A 1 106 ? -8.606 -2.394 -5.242 1.00 85.94 106 GLU A N 1
ATOM 842 C CA . GLU A 1 106 ? -8.551 -1.084 -5.898 1.00 85.94 106 GLU A CA 1
ATOM 843 C C . GLU A 1 106 ? -8.401 0.136 -4.982 1.00 85.94 106 GLU A C 1
ATOM 845 O O . GLU A 1 106 ? -8.110 1.219 -5.484 1.00 85.94 106 GLU A O 1
ATOM 850 N N . SER A 1 107 ? -8.476 -0.015 -3.657 1.00 89.81 107 SER A N 1
ATOM 851 C CA . SER A 1 107 ? -8.037 1.044 -2.744 1.00 89.81 107 SER A CA 1
ATOM 852 C C . SER A 1 107 ? -6.541 1.339 -2.904 1.00 89.81 107 SER A C 1
ATOM 854 O O . SER A 1 107 ? -5.767 0.453 -3.288 1.00 89.81 107 SER A O 1
ATOM 856 N N . CYS A 1 108 ? -6.115 2.557 -2.571 1.00 91.94 108 CYS A N 1
ATOM 857 C CA . CYS A 1 108 ? -4.708 2.942 -2.641 1.00 91.94 108 CYS A CA 1
ATOM 858 C C . CYS A 1 108 ? -4.191 3.209 -1.204 1.00 91.94 108 CYS A C 1
ATOM 860 O O . CYS A 1 108 ? -4.830 3.934 -0.444 1.00 91.94 108 CYS A O 1
ATOM 862 N N . ILE A 1 109 ? -3.059 2.614 -0.823 1.00 92.81 109 ILE A N 1
ATOM 863 C CA . ILE A 1 109 ? -2.331 2.901 0.421 1.00 92.81 109 ILE A CA 1
ATOM 864 C C . ILE A 1 109 ? -1.326 4.016 0.142 1.00 92.81 109 ILE A C 1
ATOM 866 O O . ILE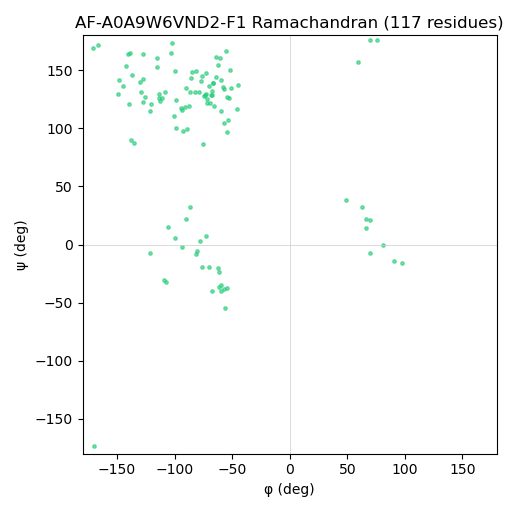 A 1 109 ? -0.629 3.971 -0.875 1.00 92.81 109 ILE A O 1
ATOM 870 N N . TRP A 1 110 ? -1.263 4.994 1.036 1.00 91.56 110 TRP A N 1
ATOM 871 C CA . TRP A 1 110 ? -0.404 6.166 0.936 1.00 91.56 110 TRP A CA 1
ATOM 872 C C . TRP A 1 110 ? 0.429 6.332 2.196 1.00 91.56 110 TRP A C 1
ATOM 874 O O . TRP A 1 110 ? -0.092 6.099 3.283 1.00 91.56 110 TRP A O 1
ATOM 884 N N . ALA A 1 111 ? 1.686 6.759 2.061 1.00 90.06 111 ALA A N 1
ATOM 885 C CA . ALA A 1 111 ? 2.391 7.329 3.204 1.00 90.06 111 ALA A CA 1
ATOM 886 C C . ALA A 1 111 ? 1.936 8.772 3.397 1.00 90.06 111 ALA A C 1
ATOM 888 O O . ALA A 1 111 ? 1.914 9.572 2.455 1.00 90.06 111 ALA A O 1
ATOM 889 N N . LEU A 1 112 ? 1.591 9.101 4.634 1.00 81.06 112 LEU A N 1
ATOM 890 C CA . LEU A 1 112 ? 1.560 10.475 5.084 1.00 81.06 112 LEU A CA 1
ATOM 891 C C . LEU A 1 112 ? 3.007 10.944 5.151 1.00 81.06 112 LEU A C 1
ATOM 893 O O . LEU A 1 112 ? 3.816 10.348 5.865 1.00 81.06 112 LEU A O 1
ATOM 897 N N . LEU A 1 113 ? 3.319 12.010 4.414 1.00 65.88 113 LEU A N 1
ATOM 898 C CA . LEU A 1 113 ? 4.551 12.742 4.662 1.00 65.88 113 LEU A CA 1
ATOM 899 C C . LEU A 1 113 ? 4.527 13.128 6.139 1.00 65.88 113 LEU A C 1
ATOM 901 O O . LEU A 1 113 ? 3.540 13.698 6.615 1.00 65.88 113 LEU A O 1
ATOM 905 N N . SER A 1 114 ? 5.587 12.784 6.866 1.00 54.12 114 SER A N 1
ATOM 906 C CA . SER A 1 114 ? 5.893 13.437 8.132 1.00 54.12 114 SER A CA 1
ATOM 907 C C . SER A 1 114 ? 5.729 14.927 7.870 1.00 54.12 114 SER A C 1
ATOM 909 O O . SER A 1 114 ? 6.406 15.449 6.986 1.00 54.12 114 SER A O 1
ATOM 911 N N . ASN A 1 115 ? 4.780 15.590 8.536 1.00 46.84 115 ASN A N 1
ATOM 912 C CA . ASN A 1 115 ? 4.741 17.044 8.504 1.00 46.84 115 ASN A CA 1
ATOM 913 C C . ASN A 1 115 ? 6.132 17.488 8.947 1.00 46.84 115 ASN A C 1
ATOM 915 O O . ASN A 1 115 ? 6.473 17.334 10.121 1.00 46.84 115 ASN A O 1
ATOM 919 N N . ASP A 1 116 ? 6.935 17.984 8.011 1.00 43.28 116 ASP A N 1
ATOM 920 C CA . ASP A 1 116 ? 8.079 18.789 8.376 1.00 43.28 1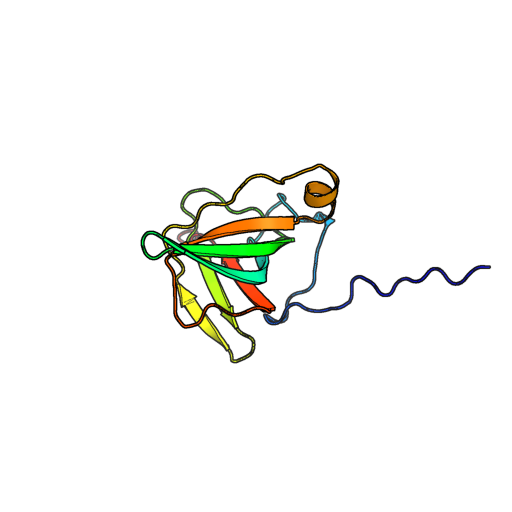16 ASP A CA 1
ATOM 921 C C . ASP A 1 116 ? 7.471 19.968 9.120 1.00 43.28 116 ASP A C 1
ATOM 923 O O . ASP A 1 116 ? 6.623 20.690 8.581 1.00 43.28 116 ASP A O 1
ATOM 927 N N . GLY A 1 117 ? 7.794 20.055 10.408 1.00 43.16 117 GLY A N 1
ATOM 928 C CA . GLY A 1 117 ? 7.327 21.107 11.286 1.00 43.16 117 GLY A CA 1
ATOM 929 C C . GLY A 1 117 ? 7.690 22.448 10.673 1.00 43.16 117 GLY A C 1
ATOM 930 O O . GLY A 1 117 ? 8.808 22.924 10.820 1.00 43.16 117 GLY A O 1
ATOM 931 N N . SER A 1 118 ? 6.739 23.052 9.975 1.00 38.28 118 SER A N 1
ATOM 932 C CA . SER A 1 118 ? 6.779 24.464 9.648 1.00 38.28 118 SER A CA 1
ATOM 933 C C . SER A 1 118 ? 6.020 25.140 10.778 1.00 38.28 118 SER A C 1
ATOM 935 O O . SER A 1 118 ? 4.791 25.056 10.839 1.00 38.28 118 SER A O 1
ATOM 937 N N . GLY A 1 119 ? 6.792 25.642 11.745 1.00 34.47 119 GLY A N 1
ATOM 938 C CA . GLY A 1 119 ? 6.306 26.535 12.794 1.00 34.47 119 GLY A CA 1
ATOM 939 C C . GLY A 1 119 ? 5.900 27.903 12.267 1.00 34.47 119 GLY A C 1
ATOM 940 O O . GLY A 1 119 ? 6.036 28.150 11.047 1.00 34.47 119 GLY A O 1
#